Protein AF-A0A6N7GDU4-F1 (afdb_monomer_lite)

Radius of gyration: 16.88 Å; chains: 1; bounding box: 26×60×26 Å

Structure (mmCIF, N/CA/C/O backbone):
data_AF-A0A6N7GDU4-F1
#
_entry.id   AF-A0A6N7GDU4-F1
#
loop_
_atom_site.group_PDB
_atom_site.id
_atom_site.type_symbol
_atom_site.label_atom_id
_atom_site.label_alt_id
_atom_site.label_comp_id
_atom_site.label_asym_id
_atom_site.label_entity_id
_atom_site.label_seq_id
_atom_site.pdbx_PDB_ins_code
_atom_site.Cartn_x
_atom_site.Cartn_y
_atom_site.Cartn_z
_atom_site.occupancy
_atom_site.B_iso_or_equiv
_atom_site.auth_seq_id
_atom_site.auth_comp_id
_atom_site.auth_asym_id
_atom_site.auth_atom_id
_atom_site.pdbx_PDB_model_num
ATOM 1 N N . MET A 1 1 ? 4.858 -7.894 -8.175 1.00 74.31 1 MET A N 1
ATOM 2 C CA . MET A 1 1 ? 4.232 -6.581 -7.917 1.00 74.31 1 MET A CA 1
ATOM 3 C C . MET A 1 1 ? 3.959 -6.477 -6.425 1.00 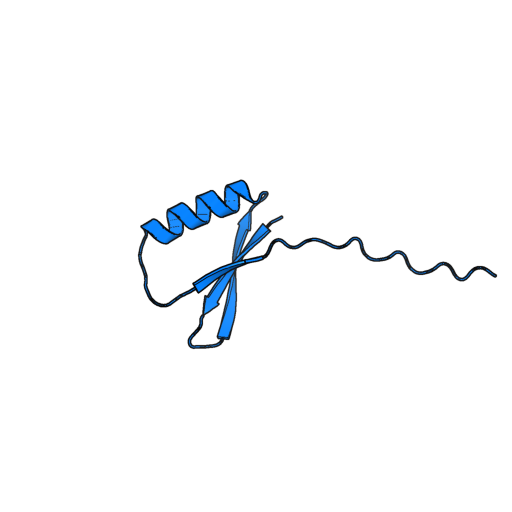74.31 1 MET A C 1
ATOM 5 O O . MET A 1 1 ? 3.861 -7.509 -5.770 1.00 74.31 1 MET A O 1
ATOM 9 N N . VAL A 1 2 ? 3.934 -5.267 -5.873 1.00 78.81 2 VAL A N 1
ATOM 10 C CA . VAL A 1 2 ? 3.717 -4.995 -4.445 1.00 78.81 2 VAL A CA 1
ATOM 11 C C . VAL A 1 2 ? 2.461 -4.147 -4.312 1.00 78.81 2 VAL A C 1
ATOM 13 O O . VAL A 1 2 ? 2.396 -3.064 -4.887 1.00 78.81 2 VAL A O 1
ATOM 16 N N . ALA A 1 3 ? 1.481 -4.630 -3.552 1.00 81.06 3 ALA A N 1
ATOM 17 C CA . ALA A 1 3 ? 0.253 -3.895 -3.286 1.00 81.06 3 ALA A CA 1
ATOM 18 C C . ALA A 1 3 ? 0.405 -3.077 -1.999 1.00 81.06 3 ALA A C 1
ATOM 20 O O . ALA A 1 3 ? 0.778 -3.610 -0.946 1.00 81.06 3 ALA A O 1
ATOM 21 N N . ILE A 1 4 ? 0.105 -1.786 -2.086 1.00 80.75 4 ILE A N 1
ATOM 22 C CA . ILE A 1 4 ? 0.050 -0.885 -0.937 1.00 80.75 4 ILE A CA 1
ATOM 23 C C . ILE A 1 4 ? -1.406 -0.796 -0.494 1.00 80.75 4 ILE A C 1
ATOM 25 O O . ILE A 1 4 ? -2.282 -0.458 -1.295 1.00 80.75 4 ILE A O 1
ATOM 29 N N . LYS A 1 5 ? -1.666 -1.130 0.771 1.00 82.00 5 LYS A N 1
ATOM 30 C CA . LYS A 1 5 ? -3.015 -1.225 1.321 1.00 82.00 5 LYS A CA 1
ATOM 31 C C . LYS A 1 5 ? -3.185 -0.267 2.494 1.00 82.00 5 LYS A C 1
ATOM 33 O O . LYS A 1 5 ? -2.262 -0.036 3.273 1.00 82.00 5 LYS A O 1
ATOM 38 N N . LEU A 1 6 ? -4.378 0.289 2.611 1.00 79.62 6 LEU A N 1
ATOM 39 C CA . LEU A 1 6 ? -4.802 1.032 3.783 1.00 79.62 6 LEU A CA 1
ATOM 40 C C . LEU A 1 6 ? -5.518 0.066 4.719 1.00 79.62 6 LEU A C 1
ATOM 42 O O . LEU A 1 6 ? -6.413 -0.655 4.274 1.00 79.62 6 LEU A O 1
ATOM 46 N N . TYR A 1 7 ? -5.105 0.035 5.984 1.00 77.00 7 TYR A N 1
ATOM 47 C CA . TYR A 1 7 ? -5.836 -0.655 7.035 1.00 77.00 7 TYR A CA 1
ATOM 48 C C . TYR A 1 7 ? -6.523 0.392 7.910 1.00 77.00 7 TYR A C 1
ATOM 50 O O . TYR A 1 7 ? -5.876 1.132 8.652 1.00 77.00 7 TYR A O 1
ATOM 58 N N . ASP A 1 8 ? -7.845 0.453 7.808 1.00 75.19 8 ASP A N 1
ATOM 59 C CA . ASP A 1 8 ? -8.662 1.241 8.718 1.00 75.19 8 ASP A CA 1
ATOM 60 C C . ASP A 1 8 ? -8.816 0.452 10.025 1.00 75.19 8 ASP A C 1
ATOM 62 O O . ASP A 1 8 ? -9.421 -0.621 10.064 1.00 75.19 8 ASP A O 1
ATOM 66 N N . ILE A 1 9 ? -8.228 0.969 11.104 1.00 70.31 9 ILE A N 1
ATOM 67 C CA . ILE A 1 9 ? -8.239 0.319 12.420 1.00 70.31 9 ILE A CA 1
ATOM 68 C C . ILE A 1 9 ? -9.620 0.415 13.078 1.00 70.31 9 ILE A C 1
ATOM 70 O O . ILE A 1 9 ? -9.990 -0.472 13.848 1.00 70.31 9 ILE A O 1
ATOM 74 N N . GLU A 1 10 ? -10.383 1.468 12.785 1.00 73.62 10 GLU A N 1
ATOM 75 C CA . GLU A 1 10 ? -11.697 1.710 13.382 1.00 73.62 10 GLU A CA 1
ATOM 76 C C . GLU A 1 10 ? -12.743 0.753 12.809 1.00 73.62 10 GLU A C 1
ATOM 78 O O . GLU A 1 10 ? -13.592 0.241 13.541 1.00 73.62 10 GLU A O 1
ATOM 83 N N . THR A 1 11 ? -12.666 0.473 11.507 1.00 80.94 11 THR A N 1
ATOM 84 C CA . THR A 1 11 ? -13.631 -0.387 10.807 1.00 80.94 11 THR A CA 1
ATOM 85 C C . THR A 1 11 ? -13.103 -1.791 10.506 1.00 80.94 11 THR A C 1
ATOM 87 O O . THR A 1 11 ? -13.883 -2.684 10.167 1.00 80.94 11 THR A O 1
ATOM 90 N N . GLY A 1 12 ? -11.791 -2.014 10.627 1.00 78.56 12 GLY A N 1
ATOM 91 C CA . GLY A 1 12 ? -11.118 -3.242 10.192 1.00 78.56 12 GLY A CA 1
ATOM 92 C C . GLY A 1 12 ? -11.117 -3.424 8.671 1.00 78.56 12 GLY A C 1
ATOM 93 O O . GLY A 1 12 ? -10.854 -4.526 8.179 1.00 78.56 12 GLY A O 1
ATOM 94 N N . HIS A 1 13 ? -11.464 -2.378 7.917 1.00 81.19 13 HIS A N 1
ATOM 95 C CA . HIS A 1 13 ? -11.542 -2.422 6.466 1.00 81.19 13 HIS A CA 1
ATOM 96 C C . HIS A 1 13 ? -10.149 -2.344 5.836 1.00 81.19 13 HIS A C 1
ATOM 98 O O . HIS A 1 13 ? -9.282 -1.594 6.283 1.00 81.19 13 HIS A O 1
ATOM 104 N N . VAL A 1 14 ? -9.946 -3.123 4.771 1.00 81.00 14 VAL A N 1
ATOM 105 C CA . VAL A 1 14 ? -8.697 -3.132 4.006 1.00 81.00 14 VAL A CA 1
ATOM 106 C C . VAL A 1 14 ? -8.984 -2.765 2.566 1.00 81.00 14 VAL A C 1
ATOM 108 O O . VAL A 1 14 ? -9.673 -3.505 1.863 1.00 81.00 14 VAL A O 1
ATOM 111 N N . GLU A 1 15 ? -8.390 -1.667 2.118 1.00 82.38 15 GLU A N 1
ATOM 112 C CA . GLU A 1 15 ? -8.509 -1.176 0.748 1.00 82.38 15 GLU A CA 1
ATOM 113 C C . GLU A 1 15 ? -7.133 -1.136 0.075 1.00 82.38 15 GLU A C 1
ATOM 115 O O . GLU A 1 15 ? -6.139 -0.724 0.675 1.00 82.38 15 GLU A O 1
ATOM 120 N N . THR A 1 16 ? -7.046 -1.574 -1.182 1.00 83.88 16 THR A N 1
ATOM 121 C CA . THR A 1 16 ? -5.829 -1.393 -1.985 1.00 83.88 16 THR A CA 1
ATOM 122 C C . THR A 1 16 ? -5.804 0.023 -2.542 1.00 83.88 16 THR A C 1
ATOM 124 O O . THR A 1 16 ? -6.647 0.376 -3.359 1.00 83.88 16 THR A O 1
ATOM 127 N N . LEU A 1 17 ? -4.801 0.812 -2.156 1.00 80.19 17 LEU A N 1
ATOM 128 C CA . LEU A 1 17 ? -4.635 2.176 -2.660 1.00 80.19 17 LEU A CA 1
ATOM 129 C C . LEU A 1 17 ? -3.950 2.194 -4.025 1.00 80.19 17 LEU A C 1
ATOM 131 O O . LEU A 1 17 ? -4.325 2.951 -4.917 1.00 80.19 17 LEU A O 1
ATOM 135 N N . THR A 1 18 ? -2.892 1.395 -4.176 1.00 83.38 18 THR A N 1
ATOM 136 C CA . THR A 1 18 ? -2.100 1.354 -5.405 1.00 83.38 18 THR A CA 1
ATOM 137 C C . THR A 1 18 ? -1.219 0.107 -5.470 1.00 83.38 18 THR A C 1
ATOM 139 O O . THR A 1 18 ? -1.002 -0.586 -4.472 1.00 83.38 18 THR A O 1
ATOM 142 N N . GLU A 1 19 ? -0.668 -0.152 -6.652 1.00 85.19 19 GLU A N 1
ATOM 143 C CA . GLU A 1 19 ? 0.285 -1.223 -6.908 1.00 85.19 19 GLU A CA 1
ATOM 144 C C . GLU A 1 19 ? 1.574 -0.647 -7.485 1.00 85.19 19 GLU A C 1
ATOM 146 O O . GLU A 1 19 ? 1.564 0.212 -8.366 1.00 85.19 19 GLU A O 1
ATOM 151 N N . VAL A 1 20 ? 2.706 -1.139 -6.993 1.00 83.62 20 VAL A N 1
ATOM 152 C CA . VAL A 1 20 ? 4.034 -0.723 -7.444 1.00 83.62 20 VAL A CA 1
ATOM 153 C C . VAL A 1 20 ? 4.866 -1.929 -7.861 1.00 83.62 20 VAL A C 1
ATOM 155 O O . VAL A 1 20 ? 4.653 -3.063 -7.424 1.00 83.62 20 VAL A O 1
ATOM 158 N N . ALA A 1 21 ? 5.841 -1.696 -8.735 1.00 84.25 21 ALA A N 1
ATOM 159 C CA . ALA A 1 21 ? 6.641 -2.776 -9.299 1.00 84.25 21 ALA A CA 1
ATOM 160 C C . ALA A 1 21 ? 7.565 -3.437 -8.258 1.00 84.25 21 ALA A C 1
ATOM 162 O O . ALA A 1 21 ? 7.716 -4.661 -8.271 1.00 84.25 21 ALA A O 1
ATOM 163 N N . THR A 1 22 ? 8.154 -2.647 -7.352 1.00 84.56 22 THR A N 1
ATOM 164 C CA . THR A 1 22 ? 9.201 -3.095 -6.419 1.00 84.56 22 THR A CA 1
ATOM 165 C C . THR A 1 22 ? 8.967 -2.622 -4.984 1.00 84.56 22 THR A C 1
ATOM 167 O O . THR A 1 22 ? 8.193 -1.699 -4.720 1.00 84.56 22 THR A O 1
ATOM 170 N N . ALA A 1 23 ? 9.669 -3.248 -4.036 1.00 80.12 23 ALA A N 1
ATOM 171 C CA . ALA A 1 23 ? 9.624 -2.865 -2.627 1.00 80.12 23 ALA A CA 1
ATOM 172 C C . ALA A 1 23 ? 10.240 -1.474 -2.381 1.00 80.12 23 ALA A C 1
ATOM 174 O O . ALA A 1 23 ? 9.784 -0.735 -1.511 1.00 80.12 23 ALA A O 1
ATOM 175 N N . GLU A 1 24 ? 11.248 -1.086 -3.162 1.00 84.31 24 GLU A N 1
ATOM 176 C CA . GLU A 1 24 ? 11.874 0.237 -3.111 1.00 84.31 24 GLU A CA 1
ATOM 177 C C . GLU A 1 24 ? 10.883 1.332 -3.512 1.00 84.31 24 GLU A C 1
ATOM 179 O O . GLU A 1 24 ? 10.770 2.342 -2.817 1.00 84.31 24 GLU A O 1
ATOM 184 N N . SER A 1 25 ? 10.106 1.108 -4.578 1.00 82.12 25 SER A N 1
ATOM 185 C CA . SER A 1 25 ? 9.030 2.019 -4.977 1.00 82.12 25 SER A CA 1
ATOM 186 C C . SER A 1 25 ? 7.944 2.120 -3.905 1.00 82.12 25 SER A C 1
ATOM 188 O O . SER A 1 25 ? 7.441 3.213 -3.658 1.00 82.12 25 SER A O 1
ATOM 190 N N . ALA A 1 26 ? 7.629 1.016 -3.216 1.00 82.25 26 ALA A N 1
ATOM 191 C CA . ALA A 1 26 ? 6.675 1.030 -2.107 1.00 82.25 26 ALA A CA 1
ATOM 192 C C . ALA A 1 26 ? 7.178 1.888 -0.937 1.00 82.25 26 ALA A C 1
ATOM 194 O O . ALA A 1 26 ? 6.428 2.693 -0.391 1.00 82.25 26 ALA A O 1
ATOM 195 N N . ARG A 1 27 ? 8.467 1.779 -0.586 1.00 80.31 27 ARG A N 1
ATOM 196 C CA . ARG A 1 27 ? 9.090 2.607 0.460 1.00 80.31 27 ARG A CA 1
ATOM 197 C C . ARG A 1 27 ? 9.079 4.093 0.113 1.00 80.31 27 ARG A C 1
ATOM 199 O O . ARG A 1 27 ? 8.775 4.904 0.982 1.00 80.31 27 ARG A O 1
ATOM 206 N N . ALA A 1 28 ? 9.393 4.447 -1.133 1.00 82.62 28 ALA A N 1
ATOM 207 C CA . ALA A 1 28 ? 9.351 5.837 -1.587 1.00 82.62 28 ALA A CA 1
ATOM 208 C C . ALA A 1 28 ? 7.927 6.410 -1.513 1.00 82.62 28 ALA A C 1
ATOM 210 O O . ALA A 1 28 ? 7.734 7.509 -0.999 1.00 82.62 28 ALA A O 1
ATOM 211 N N . TRP A 1 29 ? 6.929 5.632 -1.946 1.00 82.06 29 TRP A N 1
ATOM 212 C CA . TRP A 1 29 ? 5.520 6.014 -1.852 1.00 82.06 29 TRP A CA 1
ATOM 213 C C . TRP A 1 29 ? 5.088 6.244 -0.397 1.00 82.06 29 TRP A C 1
ATOM 215 O O . TRP A 1 29 ? 4.495 7.274 -0.092 1.00 82.06 29 TRP A O 1
ATOM 225 N N . LEU A 1 30 ? 5.456 5.339 0.521 1.00 76.38 30 LEU A N 1
ATOM 226 C CA . LEU A 1 30 ? 5.146 5.468 1.952 1.00 76.38 30 LEU A CA 1
ATOM 227 C C . LEU A 1 30 ? 5.807 6.694 2.588 1.00 76.38 30 LEU A C 1
ATOM 229 O O . LEU A 1 30 ? 5.187 7.361 3.412 1.00 76.38 30 LEU A O 1
ATOM 233 N N . ALA A 1 31 ? 7.044 7.014 2.202 1.00 77.38 31 ALA A N 1
ATOM 234 C CA . ALA A 1 31 ? 7.737 8.205 2.688 1.00 77.38 31 ALA A CA 1
ATOM 235 C C . ALA A 1 31 ? 7.027 9.495 2.244 1.00 77.38 31 ALA A C 1
ATOM 237 O O . ALA A 1 31 ? 6.861 10.415 3.045 1.00 77.38 31 ALA A O 1
ATOM 238 N N . SER A 1 32 ? 6.551 9.548 0.99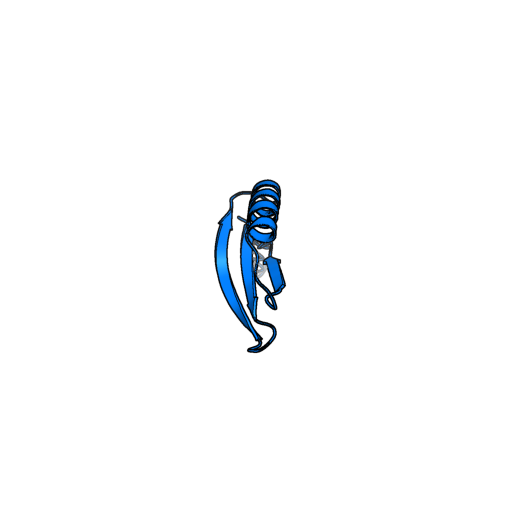5 1.00 74.25 32 SER A N 1
ATOM 239 C CA . SER A 1 32 ? 5.721 10.655 0.508 1.00 74.25 32 SER A CA 1
ATOM 240 C C . SER A 1 32 ? 4.362 10.703 1.210 1.00 74.25 32 SER A C 1
ATOM 242 O O . SER A 1 32 ? 3.924 11.785 1.595 1.00 74.25 32 SER A O 1
ATOM 244 N N . PHE A 1 33 ? 3.731 9.551 1.451 1.00 71.62 33 PHE A N 1
ATOM 245 C CA . PHE A 1 33 ? 2.448 9.458 2.148 1.00 71.62 33 PHE A CA 1
ATOM 246 C C . PHE A 1 33 ? 2.538 9.968 3.596 1.00 71.62 33 PHE A C 1
ATOM 248 O O . PHE A 1 33 ? 1.767 10.837 3.993 1.00 71.62 33 PHE A O 1
ATOM 255 N N . GLY A 1 34 ? 3.542 9.525 4.363 1.00 64.50 34 GLY A N 1
ATOM 256 C CA . GLY A 1 34 ? 3.754 9.959 5.750 1.00 64.50 34 GLY A CA 1
ATOM 257 C C . GLY A 1 34 ? 4.083 11.450 5.903 1.00 64.50 34 GLY A C 1
ATOM 258 O O . GLY A 1 34 ? 3.849 12.025 6.963 1.00 64.50 34 GLY A O 1
ATOM 259 N N . SER A 1 35 ? 4.579 12.100 4.845 1.00 60.06 35 SER A N 1
ATOM 260 C CA . SER A 1 35 ? 4.840 13.546 4.830 1.00 60.06 35 SER A CA 1
ATOM 261 C C . SER A 1 35 ? 3.594 14.411 4.571 1.00 60.06 35 SER A C 1
ATOM 263 O O . SER A 1 35 ? 3.635 15.615 4.813 1.00 60.06 35 SER A O 1
ATOM 265 N N . GLY A 1 36 ? 2.490 13.809 4.102 1.00 55.28 36 GLY A N 1
ATOM 266 C CA . GLY A 1 36 ? 1.246 14.496 3.719 1.00 55.28 36 GLY A CA 1
ATOM 267 C C . GLY A 1 36 ? 0.209 14.668 4.837 1.00 55.28 36 GLY A C 1
ATOM 268 O O . GLY A 1 36 ? -0.750 15.416 4.661 1.00 55.28 36 GLY A O 1
ATOM 269 N N . GLY A 1 37 ? 0.419 14.041 5.997 1.00 56.62 37 GLY A N 1
ATOM 270 C CA . GLY A 1 37 ? -0.467 14.149 7.157 1.00 56.62 37 GLY A CA 1
ATOM 271 C C . GLY A 1 37 ? -1.677 13.206 7.135 1.00 56.62 37 GLY A C 1
ATOM 272 O O . GLY A 1 37 ? -2.034 12.650 6.102 1.00 56.62 37 GLY A O 1
ATOM 273 N N . ILE A 1 38 ? -2.327 13.126 8.307 1.00 51.72 38 ILE A N 1
ATOM 274 C CA . ILE A 1 38 ? -3.489 12.298 8.700 1.00 51.72 38 ILE A CA 1
ATOM 275 C C . ILE A 1 38 ? -3.023 10.936 9.258 1.00 51.72 38 ILE A C 1
ATOM 277 O O . ILE A 1 38 ? -2.509 10.093 8.543 1.00 51.72 38 ILE A O 1
ATOM 281 N N . GLY A 1 39 ? -3.041 10.687 10.569 1.00 53.66 39 GLY A N 1
ATOM 282 C CA . GLY A 1 39 ? -4.195 10.829 11.457 1.00 53.66 39 GLY A CA 1
ATOM 283 C C . GLY A 1 39 ? -4.960 9.499 11.454 1.00 53.66 39 GLY A C 1
ATOM 284 O O . GLY A 1 39 ? -5.670 9.207 10.503 1.00 53.66 39 GLY A O 1
ATOM 285 N N . ALA A 1 40 ? -4.760 8.686 12.492 1.00 49.44 40 ALA A N 1
ATOM 286 C CA . ALA A 1 40 ? -5.491 7.447 12.814 1.00 49.44 40 ALA A CA 1
ATOM 287 C C . ALA A 1 40 ? -5.431 6.230 11.855 1.00 49.44 40 ALA A C 1
ATOM 289 O O . ALA A 1 40 ? -5.808 5.146 12.289 1.00 49.44 40 ALA A O 1
ATOM 290 N N . ASN A 1 41 ? -4.938 6.343 10.617 1.00 54.28 41 ASN A N 1
ATOM 291 C CA . ASN A 1 41 ? -4.896 5.205 9.687 1.00 54.28 41 ASN A CA 1
ATOM 292 C C . ASN A 1 41 ? -3.513 4.536 9.637 1.00 54.28 41 ASN A C 1
ATOM 294 O O . ASN A 1 41 ? -2.519 5.196 9.329 1.00 54.28 41 ASN A O 1
ATOM 298 N N . ASP A 1 42 ? -3.454 3.224 9.887 1.00 62.34 42 ASP A N 1
ATOM 299 C CA . ASP A 1 42 ? -2.235 2.430 9.708 1.00 62.34 42 ASP A CA 1
ATOM 300 C C . ASP A 1 42 ? -2.110 2.002 8.239 1.00 62.34 42 ASP A C 1
ATOM 302 O O . ASP A 1 42 ? -2.961 1.310 7.676 1.00 62.34 42 ASP A O 1
ATOM 306 N N . VAL A 1 43 ? -1.017 2.401 7.589 1.00 60.12 43 VAL A N 1
ATOM 307 C CA . VAL A 1 43 ? -0.717 1.971 6.217 1.00 60.12 43 VAL A CA 1
ATOM 308 C C . VAL A 1 43 ? 0.204 0.762 6.264 1.00 60.12 43 VAL A C 1
ATOM 310 O O . VAL A 1 43 ? 1.341 0.845 6.731 1.00 60.12 43 VAL A O 1
ATOM 313 N N . ILE A 1 44 ? -0.266 -0.360 5.724 1.00 64.94 44 ILE A N 1
ATOM 314 C CA . ILE A 1 44 ? 0.495 -1.606 5.628 1.00 64.94 44 ILE A CA 1
ATOM 315 C C . ILE A 1 44 ? 0.672 -1.987 4.158 1.00 64.94 44 ILE A C 1
ATOM 317 O O . ILE A 1 44 ? -0.261 -1.948 3.362 1.00 64.94 44 ILE A O 1
ATOM 321 N N . TYR A 1 45 ? 1.872 -2.396 3.759 1.00 53.56 45 TYR A N 1
ATOM 322 C CA . TYR A 1 45 ? 2.064 -2.979 2.430 1.00 53.56 45 TYR A CA 1
ATOM 323 C C . TYR A 1 45 ? 2.169 -4.494 2.544 1.00 53.56 45 TYR A C 1
ATOM 325 O O . TYR A 1 45 ? 2.849 -5.031 3.420 1.00 53.56 45 TYR A O 1
ATOM 333 N N . THR A 1 46 ? 1.505 -5.191 1.627 1.00 56.59 46 THR A N 1
ATOM 334 C CA . THR A 1 46 ? 1.644 -6.636 1.474 1.00 56.59 46 THR A CA 1
ATOM 335 C C . THR A 1 46 ? 2.385 -6.894 0.178 1.00 56.59 46 THR A C 1
ATOM 337 O O . THR A 1 46 ? 1.885 -6.591 -0.907 1.00 56.59 46 THR A O 1
ATOM 340 N N . THR A 1 47 ? 3.581 -7.467 0.271 1.00 54.38 47 THR A N 1
ATOM 341 C CA . THR A 1 47 ? 4.198 -8.084 -0.895 1.00 54.38 47 THR A CA 1
ATOM 342 C C . THR A 1 47 ? 3.382 -9.331 -1.212 1.00 54.38 47 THR A C 1
ATOM 344 O O . THR A 1 47 ? 3.361 -10.289 -0.437 1.00 54.38 47 THR A O 1
ATOM 347 N N . GLU A 1 48 ? 2.659 -9.329 -2.332 1.00 57.97 48 GLU A N 1
ATOM 348 C CA . GLU A 1 48 ? 2.150 -10.586 -2.863 1.00 57.97 48 GLU A CA 1
ATOM 349 C C . GLU A 1 48 ? 3.362 -11.416 -3.279 1.00 57.97 48 GLU A C 1
ATOM 351 O O . GLU A 1 48 ? 3.921 -11.270 -4.366 1.00 57.97 48 GLU A O 1
ATOM 356 N N . ILE A 1 49 ? 3.809 -12.291 -2.381 1.00 52.53 49 ILE A N 1
ATOM 357 C CA . ILE A 1 49 ? 4.622 -13.430 -2.771 1.00 52.53 49 ILE A CA 1
ATOM 358 C C . ILE A 1 49 ? 3.652 -14.329 -3.524 1.00 52.53 49 ILE A C 1
ATOM 360 O O . ILE A 1 49 ? 2.947 -15.135 -2.916 1.00 52.53 49 ILE A O 1
ATOM 364 N N . THR A 1 50 ? 3.577 -14.161 -4.843 1.00 50.28 50 THR A N 1
ATOM 365 C CA . THR A 1 50 ? 2.925 -15.129 -5.718 1.00 50.28 50 THR A CA 1
ATOM 366 C C . THR A 1 50 ? 3.647 -16.454 -5.495 1.00 50.28 50 THR A C 1
ATOM 368 O O . THR A 1 50 ? 4.704 -16.710 -6.070 1.00 50.28 50 THR A O 1
ATOM 371 N N . ARG A 1 51 ? 3.143 -17.290 -4.579 1.00 50.19 51 ARG A N 1
ATOM 372 C CA . ARG A 1 51 ? 3.623 -18.665 -4.477 1.00 50.19 51 ARG A CA 1
ATOM 373 C C . ARG A 1 51 ? 3.297 -19.289 -5.829 1.00 50.19 51 ARG A C 1
ATOM 375 O O . ARG A 1 51 ? 2.131 -19.215 -6.225 1.00 50.19 51 ARG A O 1
ATOM 382 N N . PRO A 1 52 ? 4.273 -19.864 -6.553 1.00 48.81 52 PRO A N 1
ATOM 383 C CA . PRO A 1 52 ? 3.945 -20.591 -7.764 1.00 48.8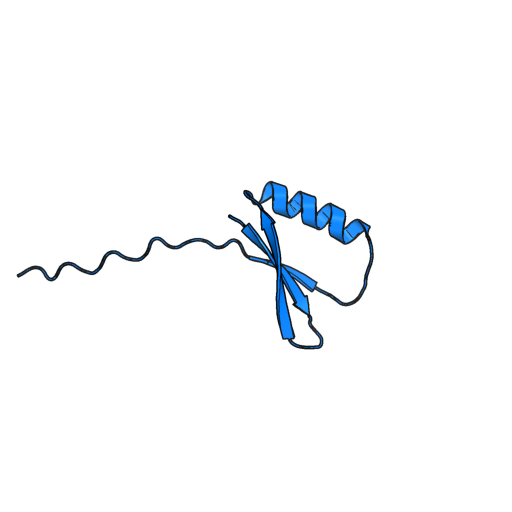1 52 PRO A CA 1
ATOM 384 C C . PRO A 1 52 ? 2.888 -21.625 -7.387 1.00 48.81 52 PRO A C 1
ATOM 386 O O . PRO A 1 52 ? 3.047 -22.344 -6.393 1.00 48.81 52 PRO A O 1
ATOM 389 N N . ALA A 1 53 ? 1.774 -21.628 -8.121 1.00 57.97 53 ALA A N 1
ATOM 390 C CA . ALA A 1 53 ? 0.734 -22.623 -7.942 1.00 57.97 53 ALA A CA 1
ATOM 391 C C . ALA A 1 53 ? 1.419 -23.993 -7.959 1.00 57.9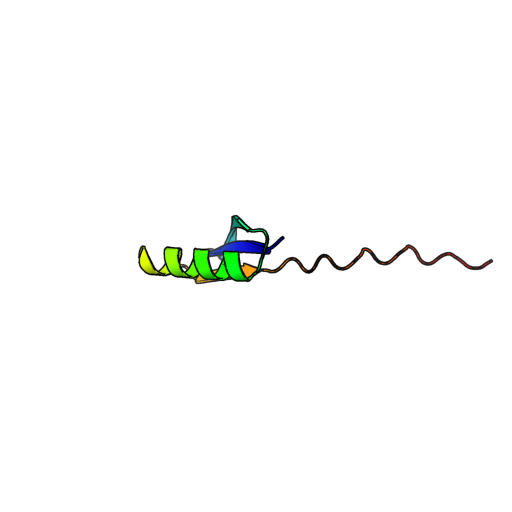7 53 ALA A C 1
ATOM 393 O O . ALA A 1 53 ? 2.127 -24.320 -8.913 1.00 57.97 53 ALA A O 1
ATOM 394 N N . ARG A 1 54 ? 1.291 -24.752 -6.862 1.00 61.72 54 ARG A N 1
ATOM 395 C CA . ARG A 1 54 ? 1.858 -26.098 -6.774 1.00 61.72 54 ARG A CA 1
ATOM 396 C C . ARG A 1 54 ? 1.355 -26.863 -8.007 1.00 61.72 54 ARG A C 1
ATOM 398 O O .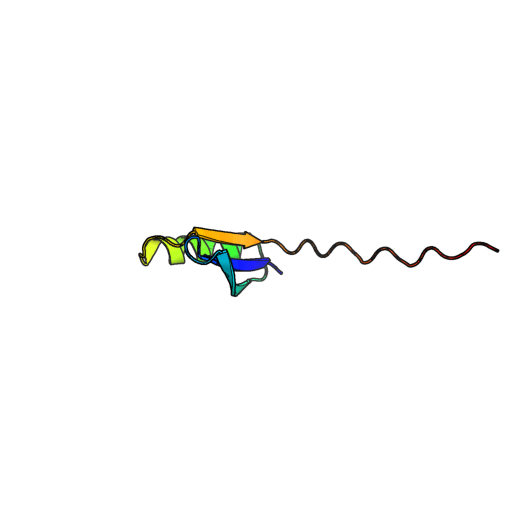 ARG A 1 54 ? 0.134 -26.937 -8.163 1.00 61.72 54 ARG A O 1
ATOM 405 N N . PRO A 1 55 ? 2.234 -27.391 -8.880 1.00 66.00 55 PRO A N 1
ATOM 406 C CA . PRO A 1 55 ? 1.770 -28.171 -10.016 1.00 66.00 55 PRO A CA 1
ATOM 407 C C . PRO A 1 55 ? 0.905 -29.324 -9.488 1.00 66.00 55 PRO A C 1
ATOM 409 O O . PRO A 1 55 ? 1.221 -29.872 -8.422 1.00 66.00 55 PRO A O 1
ATOM 412 N N . PRO A 1 56 ? -0.208 -29.667 -10.163 1.00 69.19 56 PRO A N 1
ATOM 413 C CA . PRO A 1 56 ? -1.028 -30.794 -9.748 1.00 69.19 56 PRO A CA 1
ATOM 414 C C . PRO A 1 56 ? -0.122 -32.021 -9.647 1.00 69.19 56 PRO A C 1
ATOM 416 O O . PRO A 1 56 ? 0.649 -32.297 -10.566 1.00 69.19 56 PRO A O 1
ATOM 419 N N . LEU A 1 57 ? -0.166 -32.714 -8.504 1.00 70.06 57 LEU A N 1
ATOM 420 C CA . LEU A 1 57 ? 0.575 -33.956 -8.309 1.00 70.06 57 LEU A CA 1
ATOM 421 C C . LEU A 1 57 ? 0.160 -34.903 -9.435 1.00 70.06 57 LEU A C 1
ATOM 423 O O . LEU A 1 57 ? -0.980 -35.372 -9.458 1.00 70.06 57 LEU A O 1
ATOM 427 N N . ALA A 1 58 ? 1.061 -35.135 -10.391 1.00 69.50 58 ALA A N 1
ATOM 428 C CA . ALA A 1 58 ? 0.862 -36.154 -11.401 1.00 69.50 58 ALA A CA 1
ATOM 429 C C . ALA A 1 58 ? 0.622 -37.466 -10.649 1.00 69.50 58 ALA A C 1
ATOM 431 O O . ALA A 1 58 ? 1.483 -37.913 -9.888 1.00 69.50 58 ALA A O 1
ATOM 432 N N . ARG A 1 59 ? -0.575 -38.044 -10.798 1.00 64.06 59 ARG A N 1
ATOM 433 C CA . ARG A 1 59 ? -0.822 -39.413 -10.353 1.00 64.06 59 ARG A CA 1
ATOM 434 C C . ARG A 1 59 ? 0.124 -40.293 -11.161 1.00 64.06 59 ARG A C 1
ATOM 436 O O . ARG A 1 59 ? -0.071 -40.453 -12.362 1.00 64.06 59 ARG A O 1
ATOM 443 N N . VAL A 1 60 ? 1.177 -40.775 -10.509 1.00 64.38 60 VAL A N 1
ATOM 444 C CA . VAL A 1 60 ? 2.029 -41.831 -11.055 1.00 64.38 60 VAL A CA 1
ATOM 445 C C . VAL A 1 60 ? 1.159 -43.098 -11.123 1.00 64.38 60 VAL A C 1
ATOM 447 O O . VAL A 1 60 ? 0.473 -43.368 -10.133 1.00 64.38 60 VAL A O 1
ATOM 450 N N . PRO A 1 61 ? 1.093 -43.783 -12.281 1.00 68.38 61 PRO A N 1
ATOM 451 C CA . PRO A 1 61 ? 0.287 -44.991 -12.468 1.00 68.38 61 PRO A CA 1
ATOM 452 C C . PRO A 1 61 ? 0.764 -46.169 -11.614 1.00 68.38 61 PRO A C 1
ATOM 454 O O . PRO A 1 61 ? 1.976 -46.228 -11.301 1.00 68.38 61 PRO A O 1
#

Sequence 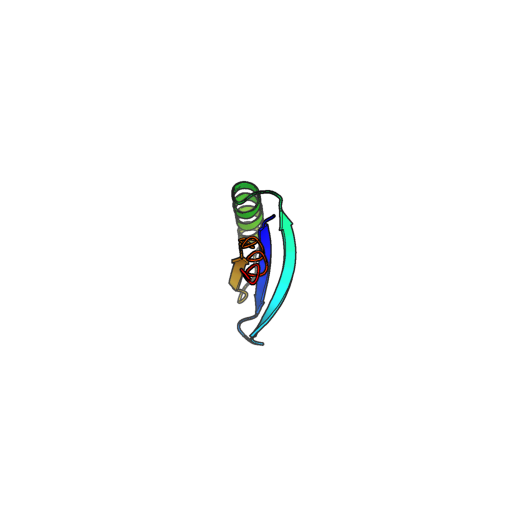(61 aa):
MVAIKLYDIETGHVETLTEVATAESARAWLASFGSGGIGANDVIYTTEITRPARPPLARVP

Secondary structure (DSSP, 8-state):
-EEEEEE-TTT--EEEEEEESSHHHHHHHHHHHHHS---SPEEEEEE---PPPPPP-----

pLDDT: mean 70.23, std 11.69, range [48.81, 85.19]

Foldseek 3Di:
DKWKWKQQPVVRDIDTPDDDDDPVVVVVVVVVVVVVDDDRIDIDIDDPPVPPDDPPPPPDD